Protein AF-A0A1B7UXK7-F1 (afdb_monomer)

Structure (mmCIF, N/CA/C/O backbone):
data_AF-A0A1B7UXK7-F1
#
_entry.id   AF-A0A1B7UXK7-F1
#
loop_
_atom_site.group_PDB
_atom_site.id
_atom_site.type_symbol
_atom_site.label_atom_id
_atom_site.label_alt_id
_atom_site.label_comp_id
_atom_site.label_asym_id
_atom_site.label_entity_id
_atom_site.label_s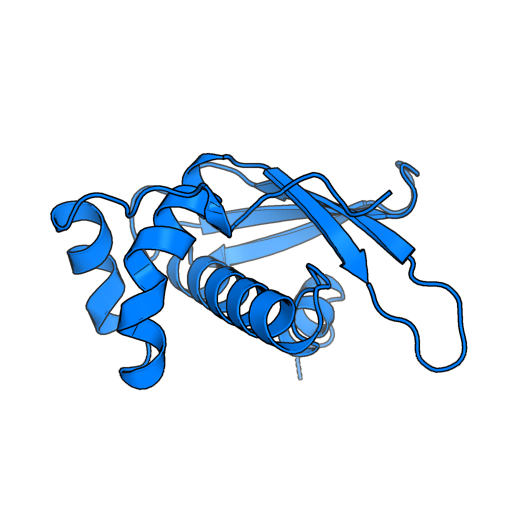eq_id
_atom_site.pdbx_PDB_ins_code
_atom_site.Cartn_x
_atom_site.Cartn_y
_atom_site.Cartn_z
_atom_site.occupancy
_atom_site.B_iso_or_equiv
_atom_site.auth_seq_id
_atom_site.auth_comp_id
_atom_site.auth_asym_id
_atom_site.auth_atom_id
_atom_site.pdbx_PDB_model_num
ATOM 1 N N . MET A 1 1 ? 16.103 -11.854 -6.574 1.00 35.38 1 MET A N 1
ATOM 2 C CA . MET A 1 1 ? 16.128 -11.460 -5.155 1.00 35.38 1 MET A CA 1
ATOM 3 C C . MET A 1 1 ? 14.786 -10.819 -4.886 1.00 35.38 1 MET A C 1
ATOM 5 O O . MET A 1 1 ? 14.472 -9.825 -5.526 1.00 35.38 1 MET A O 1
ATOM 9 N N . SER A 1 2 ? 13.939 -11.504 -4.126 1.00 42.88 2 SER A N 1
ATOM 10 C CA . SER A 1 2 ? 12.597 -11.049 -3.762 1.00 42.88 2 SER A CA 1
ATOM 11 C C . SER A 1 2 ? 12.736 -9.771 -2.930 1.00 42.88 2 SER A C 1
ATOM 13 O O . SER A 1 2 ? 13.575 -9.758 -2.033 1.00 42.88 2 SER A O 1
ATOM 15 N N . GLY A 1 3 ? 11.995 -8.706 -3.259 1.00 46.00 3 GLY A N 1
ATOM 16 C CA . GLY A 1 3 ? 12.023 -7.442 -2.508 1.00 46.00 3 GLY A CA 1
ATOM 17 C C . GLY A 1 3 ? 11.874 -7.707 -1.011 1.00 46.00 3 GLY A C 1
ATOM 18 O O . GLY A 1 3 ? 11.063 -8.541 -0.608 1.00 46.00 3 GLY A O 1
ATOM 19 N N . ASN A 1 4 ? 12.718 -7.077 -0.199 1.00 47.38 4 ASN A N 1
ATOM 20 C CA . ASN A 1 4 ? 13.064 -7.556 1.142 1.00 47.38 4 ASN A CA 1
ATOM 21 C C . ASN A 1 4 ? 11.993 -7.267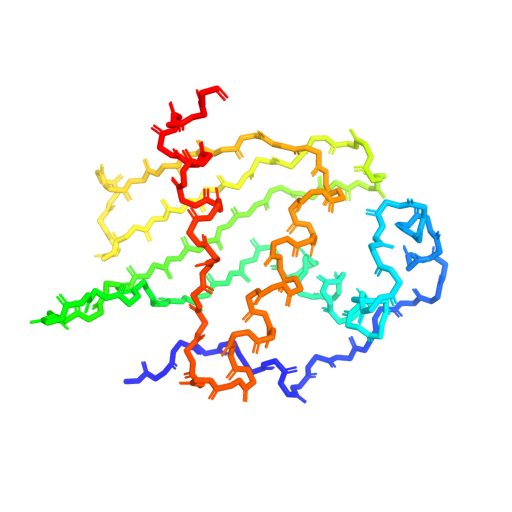 2.217 1.00 47.38 4 ASN A C 1
ATOM 23 O O . ASN A 1 4 ? 12.284 -7.256 3.413 1.00 47.38 4 ASN A O 1
ATOM 27 N N . THR A 1 5 ? 10.740 -7.022 1.826 1.00 56.09 5 THR A N 1
ATOM 28 C CA . THR A 1 5 ? 9.648 -6.809 2.778 1.00 56.09 5 THR A CA 1
ATOM 29 C C . THR A 1 5 ? 9.058 -8.148 3.199 1.00 56.09 5 THR A C 1
ATOM 31 O O . THR A 1 5 ? 8.129 -8.671 2.588 1.00 56.09 5 THR A O 1
ATOM 34 N N . SER A 1 6 ? 9.610 -8.712 4.273 1.00 67.81 6 SER A N 1
ATOM 35 C CA . SER A 1 6 ? 9.055 -9.907 4.904 1.00 67.81 6 SER A CA 1
ATOM 36 C C . SER A 1 6 ? 7.798 -9.535 5.690 1.00 67.81 6 SER A C 1
ATOM 38 O O . SER A 1 6 ? 7.857 -9.220 6.880 1.00 67.81 6 SER A O 1
ATOM 40 N N . PHE A 1 7 ? 6.638 -9.550 5.023 1.00 82.06 7 PHE A N 1
ATOM 41 C CA . PHE A 1 7 ? 5.347 -9.329 5.691 1.00 82.06 7 PHE A CA 1
ATOM 42 C C . PHE A 1 7 ? 5.117 -10.312 6.846 1.00 82.06 7 PHE A C 1
ATOM 44 O O . PHE A 1 7 ? 4.419 -9.978 7.799 1.00 82.06 7 PHE A O 1
ATOM 51 N N . ASP A 1 8 ? 5.757 -11.480 6.792 1.00 79.62 8 ASP A N 1
ATOM 52 C CA . ASP A 1 8 ? 5.690 -12.528 7.811 1.00 79.62 8 ASP A CA 1
ATOM 53 C C . ASP A 1 8 ? 6.321 -12.113 9.153 1.00 79.62 8 ASP A C 1
ATOM 55 O O . ASP A 1 8 ? 6.049 -12.728 10.182 1.00 79.62 8 ASP A O 1
ATOM 59 N N . GLN A 1 9 ? 7.149 -11.063 9.167 1.00 86.50 9 GLN A N 1
ATOM 60 C CA . GLN A 1 9 ? 7.794 -10.544 10.378 1.00 86.50 9 GLN A CA 1
ATOM 61 C C . GLN A 1 9 ? 7.068 -9.334 10.980 1.00 86.50 9 GLN A C 1
ATOM 63 O O . GLN A 1 9 ? 7.397 -8.914 12.096 1.00 86.50 9 GLN A O 1
ATOM 68 N N . LEU A 1 10 ? 6.078 -8.769 10.276 1.00 90.94 10 LEU A N 1
ATOM 69 C CA . LEU A 1 10 ? 5.334 -7.614 10.767 1.00 90.94 10 LEU A CA 1
ATOM 70 C C . LEU A 1 10 ? 4.566 -7.979 12.037 1.00 90.94 10 LEU A C 1
ATOM 72 O O . LEU A 1 10 ? 3.710 -8.861 12.045 1.00 90.94 10 LEU A O 1
ATOM 76 N N . GLN A 1 11 ? 4.833 -7.239 13.108 1.00 93.75 11 GLN A N 1
ATOM 77 C CA . GLN A 1 11 ? 4.009 -7.297 14.308 1.00 93.75 11 GLN A CA 1
ATOM 78 C C . GLN A 1 11 ? 2.732 -6.483 14.081 1.00 93.75 11 GLN A C 1
ATOM 80 O O . GLN A 1 11 ? 2.804 -5.416 13.466 1.00 93.75 11 GLN A O 1
ATOM 85 N N . PRO A 1 12 ? 1.563 -6.936 14.559 1.00 95.56 12 PRO A N 1
ATOM 86 C CA . PRO A 1 12 ? 0.330 -6.173 14.417 1.00 95.56 12 PRO A CA 1
ATOM 87 C C . PRO A 1 12 ? 0.437 -4.831 15.154 1.00 95.56 12 PRO A C 1
ATOM 89 O O . PRO A 1 12 ? 0.974 -4.752 16.261 1.00 95.56 12 PRO A O 1
ATOM 92 N N . ALA A 1 13 ? -0.092 -3.767 14.551 1.00 94.31 13 ALA A N 1
ATOM 93 C CA . ALA A 1 13 ? -0.189 -2.467 15.199 1.00 94.31 13 ALA A CA 1
ATOM 94 C C . ALA A 1 13 ? -1.103 -2.522 16.432 1.00 94.31 13 ALA A C 1
ATOM 96 O O . ALA A 1 13 ? -1.909 -3.441 16.606 1.00 94.31 13 ALA A O 1
ATOM 97 N N . ASN A 1 14 ? -1.005 -1.501 17.287 1.00 92.50 14 ASN A N 1
ATOM 98 C CA . ASN A 1 14 ? -1.831 -1.446 18.484 1.00 92.50 14 ASN A CA 1
ATOM 99 C C . ASN A 1 14 ? -3.328 -1.302 18.129 1.00 92.50 14 ASN A C 1
ATOM 101 O O . ASN A 1 14 ? -3.711 -0.764 17.086 1.00 92.50 14 ASN A O 1
ATOM 105 N N . GLN A 1 15 ? -4.196 -1.780 19.021 1.00 90.81 15 GLN A N 1
ATOM 106 C CA . GLN A 1 15 ? -5.640 -1.795 18.778 1.00 90.81 15 GLN A CA 1
ATOM 107 C C . GLN A 1 15 ? -6.237 -0.386 18.644 1.00 90.81 15 GLN A C 1
ATOM 109 O O . GLN A 1 15 ? -7.180 -0.191 17.878 1.00 90.81 15 GLN A O 1
ATOM 114 N N . GLN A 1 16 ? -5.691 0.604 19.355 1.00 90.88 16 GLN A N 1
ATOM 115 C CA . GLN A 1 16 ? -6.161 1.993 19.297 1.00 90.88 16 GLN A CA 1
ATOM 116 C C . GLN A 1 16 ? -5.981 2.581 17.890 1.00 90.88 16 GLN A C 1
ATOM 118 O O . GLN A 1 16 ? -6.908 3.176 17.345 1.00 90.88 16 GLN A O 1
ATOM 123 N N . GLN A 1 17 ? -4.830 2.326 17.267 1.00 90.12 17 GLN A N 1
ATOM 124 C CA . GLN A 1 17 ? -4.523 2.712 15.893 1.00 90.12 17 GLN A CA 1
ATOM 125 C C . GLN A 1 17 ? -5.409 1.974 14.900 1.00 90.12 17 GLN A C 1
ATOM 127 O O . GLN A 1 17 ? -5.914 2.592 13.977 1.00 90.12 17 GLN A O 1
ATOM 132 N N . ALA A 1 18 ? -5.664 0.678 15.092 1.00 93.56 18 ALA A N 1
ATOM 133 C CA . ALA A 1 18 ? -6.576 -0.051 14.212 1.00 93.56 18 ALA A CA 1
ATOM 134 C C . ALA A 1 18 ? -8.024 0.461 14.310 1.00 93.56 18 ALA A C 1
ATOM 136 O O . ALA A 1 18 ? -8.722 0.542 13.301 1.00 93.56 18 ALA A O 1
ATOM 137 N N . THR A 1 19 ? -8.469 0.845 15.510 1.00 95.00 19 THR A N 1
ATOM 138 C CA . THR A 1 19 ? -9.867 1.215 15.779 1.00 95.00 19 THR A CA 1
ATOM 139 C C . THR A 1 19 ? -10.321 2.423 14.965 1.00 95.00 19 THR A C 1
ATOM 141 O O . THR A 1 19 ? -11.431 2.403 14.435 1.00 95.00 19 THR A O 1
ATOM 144 N N . VAL A 1 20 ? -9.466 3.439 14.795 1.00 95.19 20 VAL A N 1
ATOM 145 C CA . VAL A 1 20 ? -9.832 4.646 14.030 1.00 95.19 20 VAL A CA 1
ATOM 146 C C . VAL A 1 20 ? -10.068 4.357 12.543 1.00 95.19 20 VAL A C 1
ATOM 148 O O . VAL A 1 20 ? -10.867 5.043 11.914 1.00 95.19 20 VAL A O 1
ATOM 151 N N . TYR A 1 21 ? -9.451 3.307 11.989 1.00 96.50 21 TYR A N 1
ATOM 152 C CA . TYR A 1 21 ? -9.624 2.901 10.590 1.00 96.50 21 TYR A CA 1
ATOM 153 C C . TYR A 1 21 ? -10.825 1.970 10.357 1.00 96.50 21 TYR A C 1
ATOM 155 O O . TYR A 1 21 ? -11.297 1.868 9.227 1.00 96.50 21 TYR A O 1
ATOM 163 N N . LEU A 1 22 ? -11.370 1.315 11.391 1.00 95.81 22 LEU A N 1
ATOM 164 C CA . LEU A 1 22 ? -12.458 0.329 11.248 1.00 95.81 22 LEU A CA 1
ATOM 165 C C . LEU A 1 22 ? -13.688 0.800 10.441 1.00 95.81 22 LEU A C 1
ATOM 167 O O . LEU A 1 22 ? -14.232 -0.035 9.708 1.00 95.81 22 LEU A O 1
ATOM 171 N N . PRO A 1 23 ? -14.143 2.069 10.529 1.00 96.69 23 PRO A N 1
ATOM 172 C CA . PRO A 1 23 ? -15.280 2.551 9.739 1.00 96.69 23 PRO A CA 1
ATOM 173 C C . PRO A 1 23 ? -15.028 2.561 8.225 1.00 96.69 23 PRO A C 1
ATOM 175 O O . PRO A 1 23 ? -15.974 2.454 7.453 1.00 96.69 23 PRO A O 1
ATOM 178 N N . TYR A 1 24 ? -13.765 2.659 7.807 1.00 96.75 24 TYR A N 1
ATOM 179 C CA . TYR A 1 24 ? -13.358 2.808 6.408 1.00 96.75 24 TYR A CA 1
ATOM 180 C C . TYR A 1 24 ? -12.934 1.485 5.759 1.00 96.75 24 TYR A C 1
ATOM 182 O O . TYR A 1 24 ? -12.809 1.395 4.540 1.00 96.75 24 TYR A O 1
ATOM 190 N N . ILE A 1 25 ? -12.712 0.445 6.568 1.00 96.38 25 ILE A N 1
ATOM 191 C CA . ILE A 1 25 ? -12.202 -0.847 6.110 1.00 96.38 25 ILE A CA 1
ATOM 192 C C . ILE A 1 25 ? -13.328 -1.877 6.029 1.00 96.38 25 ILE A C 1
ATOM 194 O O . ILE A 1 25 ? -14.023 -2.167 7.013 1.00 96.38 25 ILE A O 1
ATOM 198 N N . GLN A 1 26 ? -13.455 -2.483 4.846 1.00 93.12 26 GLN A N 1
ATOM 199 C CA . GLN A 1 26 ? -14.395 -3.571 4.572 1.00 93.12 26 GLN A CA 1
ATOM 200 C C . GLN A 1 26 ? -14.213 -4.726 5.564 1.00 93.12 26 GLN A C 1
ATOM 202 O O . GLN A 1 26 ? -13.090 -5.106 5.891 1.00 93.12 26 GLN A O 1
ATOM 207 N N . GLY A 1 27 ? -15.323 -5.315 6.021 1.00 92.94 27 GLY A N 1
ATOM 208 C CA . GLY A 1 27 ? -15.325 -6.324 7.087 1.00 92.94 27 GLY A CA 1
ATOM 209 C C . GLY A 1 27 ? -14.368 -7.497 6.852 1.00 92.94 27 GLY A C 1
ATOM 210 O O . GLY A 1 27 ? -13.642 -7.881 7.767 1.00 92.94 27 GLY A O 1
ATOM 211 N N . SER A 1 28 ? -14.305 -8.003 5.618 1.00 92.56 28 SER A N 1
ATOM 212 C CA . SER A 1 28 ? -13.427 -9.110 5.209 1.00 92.56 28 SER A CA 1
ATOM 213 C C . SER A 1 28 ? -11.931 -8.798 5.307 1.00 92.56 28 SER A C 1
ATOM 215 O O . SER A 1 28 ? -11.136 -9.722 5.437 1.00 92.56 28 SER A O 1
ATOM 217 N N . LYS A 1 29 ? -11.552 -7.516 5.282 1.00 93.19 29 LYS A N 1
ATOM 218 C CA . LYS A 1 29 ? -10.164 -7.030 5.285 1.00 93.19 29 LYS A CA 1
ATOM 219 C C . LYS A 1 29 ? -9.649 -6.661 6.685 1.00 93.19 29 LYS A C 1
ATOM 221 O O . LYS A 1 29 ? -8.467 -6.374 6.868 1.00 93.19 29 LYS A O 1
ATOM 226 N N . ARG A 1 30 ? -10.521 -6.656 7.704 1.00 94.56 30 ARG A N 1
ATOM 227 C CA . ARG A 1 30 ? -10.205 -6.145 9.056 1.00 94.56 30 ARG A CA 1
ATOM 228 C C . ARG A 1 30 ? -9.172 -6.975 9.822 1.00 94.56 30 ARG A C 1
ATOM 230 O O . ARG A 1 30 ? -8.519 -6.438 10.708 1.00 94.56 30 ARG A O 1
ATOM 237 N N . ASN A 1 31 ? -8.994 -8.251 9.490 1.00 94.50 31 ASN A N 1
ATOM 238 C CA . ASN A 1 31 ? -7.963 -9.107 10.091 1.00 94.50 31 ASN A CA 1
ATOM 239 C C . ASN A 1 31 ? -6.535 -8.694 9.691 1.00 94.50 31 ASN A C 1
ATOM 241 O O . ASN A 1 31 ? -5.604 -8.897 10.467 1.00 94.50 31 ASN A O 1
ATOM 245 N N . LEU A 1 32 ? -6.362 -8.111 8.501 1.00 95.81 32 LEU A N 1
ATOM 246 C CA . LEU A 1 32 ? -5.073 -7.627 8.003 1.00 95.81 32 LEU A CA 1
ATOM 247 C C . LEU A 1 32 ? -4.798 -6.170 8.377 1.00 95.81 32 LEU A C 1
ATOM 249 O O . LEU A 1 32 ? -3.649 -5.739 8.327 1.00 95.81 32 LEU A O 1
ATOM 253 N N . LEU A 1 33 ? -5.819 -5.426 8.809 1.00 97.12 33 LEU A N 1
ATOM 254 C CA . LEU A 1 33 ? -5.703 -4.008 9.147 1.00 97.12 33 LEU A CA 1
ATOM 255 C C . LEU A 1 33 ? -4.548 -3.688 10.121 1.00 97.12 33 LEU A C 1
ATOM 257 O O . LEU A 1 33 ? -3.767 -2.790 9.808 1.00 97.12 33 LEU A O 1
ATOM 261 N N . PRO A 1 34 ? -4.352 -4.402 11.251 1.00 96.56 34 PRO A N 1
ATOM 262 C CA . PRO A 1 34 ? -3.241 -4.095 12.153 1.00 96.56 34 PRO A CA 1
ATOM 263 C C . PRO A 1 34 ? -1.867 -4.250 11.490 1.00 96.56 34 PRO A C 1
ATOM 265 O O . PRO A 1 34 ? -0.950 -3.493 11.792 1.00 96.56 34 PRO A O 1
ATOM 268 N N . TYR A 1 35 ? -1.718 -5.202 10.570 1.00 97.06 35 TYR A N 1
ATOM 269 C CA . TYR A 1 35 ? -0.465 -5.438 9.856 1.00 97.06 35 TYR A CA 1
ATOM 270 C C . TYR A 1 35 ? -0.235 -4.406 8.754 1.00 97.06 35 TYR A C 1
ATOM 272 O O . TYR A 1 35 ? 0.882 -3.922 8.603 1.00 97.06 35 TYR A O 1
ATOM 280 N N . ALA A 1 36 ? -1.292 -4.002 8.045 1.00 96.56 36 ALA A N 1
ATOM 281 C CA . ALA A 1 36 ? -1.221 -2.925 7.063 1.00 96.56 36 ALA A CA 1
ATOM 282 C C . ALA A 1 36 ? -0.853 -1.583 7.712 1.00 96.56 36 ALA A C 1
ATOM 284 O O . ALA A 1 36 ? -0.085 -0.822 7.136 1.00 96.56 36 ALA A O 1
ATOM 285 N N . ILE A 1 37 ? -1.320 -1.314 8.937 1.00 96.31 37 ILE A N 1
ATOM 286 C CA . ILE A 1 37 ? -0.891 -0.140 9.714 1.00 96.31 37 ILE A CA 1
ATOM 287 C C . ILE A 1 37 ? 0.585 -0.251 10.111 1.00 96.31 37 ILE A C 1
ATOM 289 O O . ILE A 1 37 ? 1.311 0.739 10.057 1.00 96.31 37 ILE A O 1
ATOM 293 N N . SER A 1 38 ? 1.057 -1.432 10.514 1.00 96.00 38 SER A N 1
ATOM 294 C CA . SER A 1 38 ? 2.482 -1.627 10.807 1.00 96.00 38 SER A CA 1
ATOM 295 C C . SER A 1 38 ? 3.354 -1.440 9.572 1.00 96.00 38 SER A C 1
ATOM 297 O O . SER A 1 38 ? 4.382 -0.776 9.667 1.00 96.00 38 SER A O 1
ATOM 299 N N . LEU A 1 39 ? 2.917 -1.949 8.418 1.00 96.00 39 LEU A N 1
ATOM 300 C CA . LEU A 1 39 ? 3.565 -1.691 7.138 1.00 96.00 39 LEU A CA 1
ATOM 301 C C . LEU A 1 39 ? 3.542 -0.197 6.811 1.00 96.00 39 LEU A C 1
ATOM 303 O O . LEU A 1 39 ? 4.574 0.372 6.503 1.00 96.00 39 LEU A O 1
ATOM 307 N N . TYR A 1 40 ? 2.406 0.480 6.964 1.00 96.56 40 TYR A N 1
ATOM 308 C CA . TYR A 1 40 ? 2.304 1.920 6.726 1.00 96.56 40 TYR A CA 1
ATOM 309 C C . TYR A 1 40 ? 3.346 2.725 7.525 1.00 96.56 40 TYR A C 1
ATOM 311 O O . TYR A 1 40 ? 3.909 3.697 7.029 1.00 96.56 40 TYR A O 1
ATOM 319 N N . LYS A 1 41 ? 3.677 2.300 8.746 1.00 94.69 41 LYS A N 1
ATOM 320 C CA . LYS A 1 41 ? 4.687 2.973 9.575 1.00 94.69 41 LYS A CA 1
ATOM 321 C C . LYS A 1 41 ? 6.130 2.764 9.130 1.00 94.69 41 LYS A C 1
ATOM 323 O O . LYS A 1 41 ? 6.980 3.531 9.576 1.00 94.69 41 LYS A O 1
ATOM 328 N N . THR A 1 42 ? 6.427 1.771 8.289 1.00 94.88 42 THR A N 1
ATOM 329 C CA . THR A 1 42 ? 7.778 1.627 7.719 1.00 94.88 42 THR A CA 1
ATOM 330 C C . THR A 1 42 ? 8.081 2.753 6.737 1.00 94.88 42 THR A C 1
ATOM 332 O O . THR A 1 42 ? 9.247 3.069 6.541 1.00 94.88 42 THR A O 1
ATOM 335 N N . ARG A 1 43 ? 7.041 3.394 6.172 1.00 96.38 43 ARG A N 1
ATOM 336 C CA . ARG A 1 43 ? 7.111 4.498 5.192 1.00 96.38 43 ARG A CA 1
ATOM 337 C C . ARG A 1 43 ? 7.764 4.142 3.859 1.00 96.38 43 ARG A C 1
ATOM 339 O O . ARG A 1 43 ? 7.893 5.008 2.995 1.00 96.38 43 ARG A O 1
ATOM 346 N N . GLU A 1 44 ? 8.131 2.882 3.688 1.00 96.19 44 GLU A N 1
ATOM 347 C CA . GLU A 1 44 ? 8.723 2.356 2.474 1.00 96.19 44 GLU A CA 1
ATOM 348 C C . GLU A 1 44 ? 8.339 0.893 2.248 1.00 96.19 44 GLU A C 1
ATOM 350 O O . GLU A 1 44 ? 8.095 0.131 3.191 1.00 96.19 44 GLU A O 1
ATOM 355 N N . LEU A 1 45 ? 8.294 0.509 0.977 1.00 96.12 45 LEU A N 1
ATOM 356 C CA . LEU A 1 45 ? 8.076 -0.855 0.520 1.00 96.12 45 LEU A CA 1
ATOM 357 C C . LEU A 1 45 ? 8.824 -1.072 -0.795 1.00 96.12 45 LEU A C 1
ATOM 359 O O . LEU A 1 45 ? 8.667 -0.295 -1.737 1.00 96.12 45 LEU A O 1
ATOM 363 N N . GLU A 1 46 ? 9.553 -2.178 -0.898 1.00 95.88 46 GLU A N 1
ATOM 364 C CA . GLU A 1 46 ? 10.060 -2.667 -2.179 1.00 95.88 46 GLU A CA 1
ATOM 365 C C . GLU A 1 46 ? 9.093 -3.690 -2.771 1.00 95.88 46 GLU A C 1
ATOM 367 O O . GLU A 1 46 ? 8.599 -4.590 -2.083 1.00 95.88 46 GLU A O 1
ATOM 372 N N . GLY A 1 47 ? 8.840 -3.583 -4.071 1.00 95.19 47 GLY A N 1
ATOM 373 C CA . GLY A 1 47 ? 7.919 -4.472 -4.758 1.00 95.19 47 GLY A CA 1
ATOM 374 C C . GLY A 1 47 ? 8.259 -4.691 -6.221 1.00 95.19 47 GLY A C 1
ATOM 375 O O . GLY A 1 47 ? 9.275 -4.230 -6.744 1.00 95.19 47 GLY A O 1
ATOM 376 N N . GLN A 1 48 ? 7.404 -5.462 -6.881 1.00 95.81 48 GLN A N 1
ATOM 377 C CA . GLN A 1 48 ? 7.543 -5.795 -8.289 1.00 95.81 48 GLN A CA 1
ATOM 378 C C . GLN A 1 48 ? 6.187 -5.748 -8.976 1.00 95.81 48 GLN A C 1
ATOM 380 O O . GLN A 1 48 ? 5.303 -6.541 -8.661 1.00 95.81 48 GLN A O 1
ATOM 385 N N . ARG A 1 49 ? 6.045 -4.870 -9.970 1.00 94.88 49 ARG A N 1
ATOM 386 C CA . ARG A 1 49 ? 4.877 -4.848 -10.840 1.00 94.88 49 ARG A CA 1
ATOM 387 C C . ARG A 1 49 ? 4.929 -6.036 -11.789 1.00 94.88 49 ARG A C 1
ATOM 389 O O . ARG A 1 49 ? 5.837 -6.136 -12.617 1.00 94.88 49 ARG A O 1
ATOM 396 N N . LYS A 1 50 ? 3.944 -6.928 -11.694 1.00 92.38 50 LYS A N 1
ATOM 397 C CA . LYS A 1 50 ? 3.811 -8.055 -12.618 1.00 92.38 50 LYS A CA 1
ATOM 398 C C . LYS A 1 50 ? 3.381 -7.563 -14.002 1.00 92.38 50 LYS A C 1
ATOM 400 O O . LYS A 1 50 ? 2.368 -6.877 -14.130 1.00 92.38 50 LYS A O 1
ATOM 405 N N . ILE A 1 51 ? 4.127 -7.959 -15.033 1.00 90.69 51 ILE A N 1
ATOM 406 C CA . ILE A 1 51 ? 3.811 -7.686 -16.441 1.00 90.69 51 ILE A CA 1
ATOM 407 C C . ILE A 1 51 ? 3.382 -8.988 -17.114 1.00 90.69 51 ILE A C 1
ATOM 409 O O . ILE A 1 51 ? 4.071 -10.004 -17.031 1.00 90.69 51 ILE A O 1
ATOM 413 N N . GLU A 1 52 ? 2.222 -8.976 -17.767 1.00 86.56 52 GLU A N 1
ATOM 414 C CA . GLU A 1 52 ? 1.719 -10.140 -18.498 1.00 86.56 52 GLU A CA 1
ATOM 415 C C . GLU A 1 52 ? 2.642 -10.448 -19.688 1.00 86.56 52 GLU A C 1
ATOM 417 O O . GLU A 1 52 ? 2.926 -9.578 -20.506 1.00 86.56 52 GLU A O 1
ATOM 422 N N . GLY A 1 53 ? 3.155 -11.681 -19.757 1.00 88.00 53 GLY A N 1
ATOM 423 C CA . GLY A 1 53 ? 4.061 -12.117 -20.827 1.00 88.00 53 GLY A CA 1
ATOM 424 C C . GLY A 1 53 ? 5.457 -11.479 -20.809 1.00 88.00 53 GLY A C 1
ATOM 425 O O . GLY A 1 53 ? 6.220 -11.691 -21.747 1.00 88.00 53 GLY A O 1
ATOM 426 N N . GLY A 1 54 ? 5.802 -10.717 -19.765 1.00 90.12 54 GLY A N 1
ATOM 427 C CA . GLY A 1 54 ? 7.056 -9.968 -19.675 1.00 90.12 54 GLY A CA 1
ATOM 428 C C . GLY A 1 54 ? 7.803 -10.160 -18.356 1.00 90.12 54 GLY A C 1
ATOM 429 O O . GLY A 1 54 ? 7.401 -10.925 -17.480 1.00 90.12 54 GLY A O 1
ATOM 430 N N . LYS A 1 55 ? 8.921 -9.439 -18.217 1.00 91.56 55 LYS A N 1
ATOM 431 C CA . LYS A 1 55 ? 9.676 -9.357 -16.962 1.00 91.56 55 LYS A CA 1
ATOM 432 C C . LYS A 1 55 ? 8.943 -8.428 -15.989 1.00 91.56 55 LYS A C 1
ATOM 434 O O . LYS A 1 55 ? 8.468 -7.369 -16.391 1.00 91.56 55 LYS A O 1
ATOM 439 N N . ASN A 1 56 ? 8.891 -8.811 -14.715 1.00 94.12 56 ASN A N 1
ATOM 440 C CA . ASN A 1 56 ? 8.409 -7.923 -13.660 1.00 94.12 56 ASN A CA 1
ATOM 441 C C . ASN A 1 56 ? 9.269 -6.654 -13.580 1.00 94.12 56 ASN A C 1
ATOM 443 O O . ASN A 1 56 ? 10.490 -6.728 -13.738 1.00 94.12 56 AS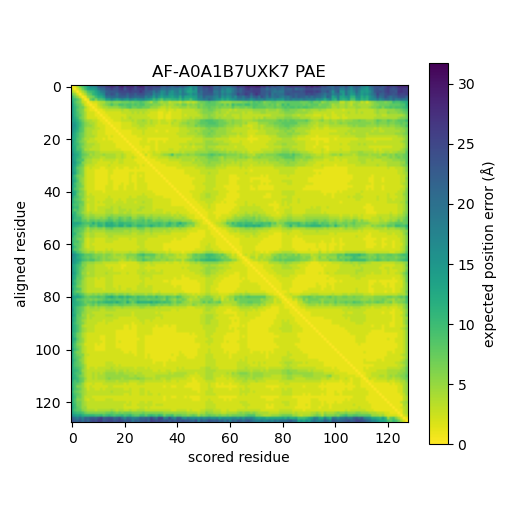N A O 1
ATOM 447 N N . ILE A 1 57 ? 8.629 -5.528 -13.274 1.00 94.75 57 ILE A N 1
ATOM 448 C CA . ILE A 1 57 ? 9.283 -4.226 -13.116 1.00 94.75 57 ILE A CA 1
ATOM 449 C C . ILE A 1 57 ? 9.449 -3.953 -11.623 1.00 94.75 57 ILE A C 1
ATOM 451 O O . ILE A 1 57 ? 8.458 -3.913 -10.894 1.00 94.75 57 ILE A O 1
ATOM 455 N N . SER A 1 58 ? 10.679 -3.785 -11.152 1.00 96.25 58 SER A N 1
ATOM 456 C CA . SER A 1 58 ? 10.939 -3.479 -9.741 1.00 96.25 58 SER A CA 1
ATOM 457 C C . SER A 1 58 ? 10.490 -2.058 -9.411 1.00 96.25 58 SER A C 1
ATOM 459 O O . SER A 1 58 ? 10.645 -1.153 -10.232 1.00 96.25 58 SER A O 1
ATOM 461 N N . PHE A 1 59 ? 9.971 -1.839 -8.205 1.00 97.25 59 PHE A N 1
ATOM 462 C CA . PHE A 1 59 ? 9.654 -0.502 -7.716 1.00 97.25 59 PHE A CA 1
ATOM 463 C C . PHE A 1 59 ? 9.997 -0.322 -6.239 1.00 97.25 59 PHE A C 1
ATOM 465 O O . PHE A 1 59 ? 10.003 -1.281 -5.466 1.00 97.25 59 PHE A O 1
ATOM 472 N N . VAL A 1 60 ? 10.213 0.933 -5.856 1.00 97.50 60 VAL A N 1
ATOM 473 C CA . VAL A 1 60 ? 10.258 1.389 -4.466 1.00 97.50 60 VAL A CA 1
ATOM 474 C C . VAL A 1 60 ? 9.088 2.338 -4.249 1.00 97.50 60 VAL A C 1
ATOM 476 O O . VAL A 1 60 ? 8.927 3.313 -4.983 1.00 97.50 60 VAL A O 1
ATOM 479 N N . ALA A 1 61 ? 8.254 2.033 -3.261 1.00 97.88 61 ALA A N 1
ATOM 480 C CA . ALA A 1 61 ? 7.171 2.886 -2.807 1.00 97.88 61 ALA A CA 1
ATOM 481 C C . ALA A 1 61 ? 7.587 3.589 -1.519 1.00 97.88 61 ALA A C 1
ATOM 483 O O . ALA A 1 61 ? 8.067 2.931 -0.603 1.00 97.88 61 ALA A O 1
ATOM 484 N N . THR A 1 62 ? 7.374 4.898 -1.431 1.00 98.12 62 THR A N 1
ATOM 485 C CA . THR A 1 62 ? 7.571 5.690 -0.208 1.00 98.12 62 THR A CA 1
ATOM 486 C C . THR A 1 62 ? 6.364 6.580 0.036 1.00 98.12 62 THR A C 1
ATOM 488 O O . THR A 1 62 ? 5.627 6.894 -0.900 1.00 98.12 62 THR A O 1
ATOM 491 N N . TRP A 1 63 ? 6.115 6.972 1.281 1.00 98.19 63 TRP A N 1
ATOM 492 C CA . TRP A 1 63 ? 4.997 7.861 1.604 1.00 98.19 63 TRP A CA 1
ATOM 493 C C . TRP A 1 63 ? 5.253 8.694 2.862 1.00 98.19 63 TRP A C 1
ATOM 495 O O . TRP A 1 63 ? 6.132 8.393 3.673 1.00 98.19 63 TRP A O 1
ATOM 505 N N . ASN A 1 64 ? 4.492 9.779 3.015 1.00 96.00 64 ASN A N 1
ATOM 506 C CA . ASN A 1 64 ? 4.490 10.590 4.233 1.00 96.00 64 ASN A CA 1
ATOM 507 C C . ASN A 1 64 ? 3.717 9.904 5.367 1.00 96.00 64 ASN A C 1
ATOM 509 O O . ASN A 1 64 ? 2.881 9.032 5.151 1.00 96.00 64 ASN A O 1
ATOM 513 N N . ASP A 1 65 ? 3.965 10.354 6.593 1.00 87.38 65 ASP A N 1
ATOM 514 C CA . ASP A 1 65 ? 3.168 9.933 7.739 1.00 87.38 65 ASP A CA 1
ATOM 515 C C . ASP A 1 65 ? 1.837 10.690 7.779 1.00 87.38 65 ASP A C 1
ATOM 5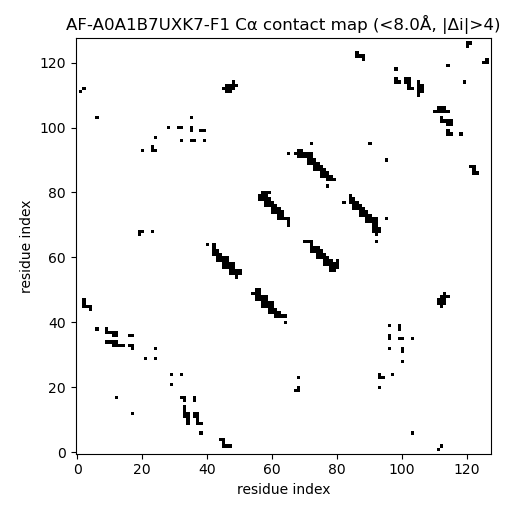17 O O . ASP A 1 65 ? 1.803 11.907 7.582 1.00 87.38 65 ASP A O 1
ATOM 521 N N . ALA A 1 66 ? 0.759 9.964 8.055 1.00 89.69 66 ALA A N 1
ATOM 522 C CA . ALA A 1 66 ? -0.588 10.501 8.209 1.00 89.69 66 ALA A CA 1
ATOM 523 C C . ALA A 1 66 ? -1.193 9.872 9.468 1.00 89.69 66 ALA A C 1
ATOM 525 O O . ALA A 1 66 ? -1.038 8.671 9.699 1.00 89.69 66 ALA A O 1
ATOM 526 N N . THR A 1 67 ? -1.829 10.682 10.317 1.00 83.38 67 THR A N 1
ATOM 527 C CA . THR A 1 67 ? -2.186 10.248 11.679 1.00 83.38 67 THR A CA 1
ATOM 528 C C . THR A 1 67 ? -3.623 9.746 11.748 1.00 83.38 67 THR A C 1
ATOM 530 O O . THR A 1 67 ? -3.923 8.798 12.478 1.00 83.38 67 THR A O 1
ATOM 533 N N . LEU A 1 68 ? -4.514 10.374 10.982 1.00 93.69 68 LEU A N 1
ATOM 534 C CA . LEU A 1 68 ? -5.936 10.078 10.941 1.00 93.69 68 LEU A CA 1
ATOM 535 C C . LEU A 1 68 ? -6.337 9.469 9.591 1.00 93.69 68 LEU A C 1
ATOM 537 O O . LEU A 1 68 ? -5.737 9.781 8.566 1.00 93.69 68 LEU A O 1
ATOM 541 N N . PRO A 1 69 ? -7.409 8.658 9.549 1.00 96.38 69 PRO A N 1
ATOM 542 C CA . PRO A 1 69 ? -7.851 8.003 8.318 1.00 96.38 69 PRO A CA 1
ATOM 543 C C . PRO A 1 69 ? -8.125 8.954 7.146 1.00 96.38 69 PRO A C 1
ATOM 545 O O . PRO A 1 69 ? -7.901 8.583 5.998 1.00 96.38 69 PRO A O 1
ATOM 548 N N . LEU A 1 70 ? -8.611 10.164 7.434 1.00 97.25 70 LEU A N 1
ATOM 549 C CA . LEU A 1 70 ? -8.938 11.183 6.433 1.00 97.25 70 LEU A CA 1
ATOM 550 C C . LEU A 1 70 ? -7.762 12.112 6.100 1.00 97.25 70 LEU A C 1
ATOM 552 O O . LEU A 1 70 ? -7.895 12.942 5.202 1.00 97.25 70 LE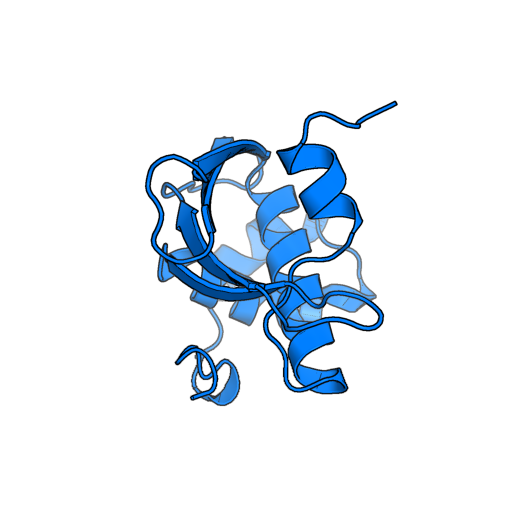U A O 1
ATOM 556 N N . ASP A 1 71 ? -6.633 11.986 6.801 1.00 96.94 71 ASP A N 1
ATOM 557 C CA . ASP A 1 71 ? -5.436 12.758 6.488 1.00 96.94 71 ASP A CA 1
ATOM 558 C C . ASP A 1 71 ? -4.877 12.328 5.130 1.00 96.94 71 ASP A C 1
ATOM 560 O O . ASP A 1 71 ? -5.033 11.184 4.694 1.00 96.94 71 ASP A O 1
ATOM 564 N N . SER A 1 72 ? -4.200 13.259 4.465 1.00 97.31 72 SER A N 1
ATOM 565 C CA . SER A 1 72 ? -3.625 13.020 3.148 1.00 97.31 72 SER A CA 1
ATOM 566 C C . SER A 1 72 ? -2.339 12.194 3.230 1.00 97.31 72 SER A C 1
ATOM 568 O O . SER A 1 72 ? -1.373 12.571 3.903 1.00 97.31 72 SER A O 1
ATOM 570 N N . THR A 1 73 ? -2.316 11.095 2.484 1.00 97.94 73 THR A N 1
ATOM 571 C CA . THR A 1 73 ? -1.131 10.308 2.163 1.00 97.94 73 THR A CA 1
ATOM 572 C C . THR A 1 73 ? -0.706 10.610 0.727 1.00 97.94 73 THR A C 1
ATOM 574 O O . THR A 1 73 ? -1.475 10.455 -0.219 1.00 97.94 73 THR A O 1
ATOM 577 N N . ILE A 1 74 ? 0.548 11.004 0.566 1.00 97.94 74 ILE A N 1
ATOM 578 C CA . ILE A 1 74 ? 1.254 11.203 -0.689 1.00 97.94 74 ILE A CA 1
ATOM 579 C C . ILE A 1 74 ? 2.189 10.012 -0.855 1.00 97.94 74 ILE A C 1
ATOM 581 O O . ILE A 1 74 ? 3.215 9.920 -0.179 1.00 97.94 74 ILE A O 1
ATOM 585 N N . CYS A 1 75 ? 1.823 9.087 -1.735 1.00 98.25 75 CYS A N 1
ATOM 586 C CA . CYS A 1 75 ? 2.658 7.949 -2.082 1.00 98.25 75 CYS A CA 1
ATOM 587 C C . CYS A 1 75 ? 3.459 8.256 -3.347 1.00 98.25 75 CYS A C 1
ATOM 589 O O . CYS A 1 75 ? 2.901 8.674 -4.359 1.00 98.25 75 CYS A O 1
ATOM 591 N N . ARG A 1 76 ? 4.768 8.020 -3.290 1.00 98.06 76 ARG A N 1
ATOM 592 C CA . ARG A 1 76 ? 5.691 8.088 -4.420 1.00 98.06 76 ARG A CA 1
ATOM 593 C C . ARG A 1 76 ? 6.120 6.689 -4.811 1.00 98.06 76 ARG A C 1
ATOM 595 O O . ARG A 1 76 ? 6.541 5.921 -3.950 1.00 98.06 76 ARG A O 1
ATOM 602 N N . ILE A 1 77 ? 6.061 6.383 -6.099 1.00 97.88 77 ILE A N 1
ATOM 603 C CA . ILE A 1 77 ? 6.540 5.127 -6.674 1.00 97.88 77 ILE A CA 1
ATOM 604 C C . ILE A 1 77 ? 7.677 5.440 -7.636 1.00 97.88 77 ILE A C 1
ATOM 606 O O . ILE A 1 77 ? 7.474 6.181 -8.593 1.00 97.88 77 ILE A O 1
ATOM 610 N N . GLN A 1 78 ? 8.842 4.840 -7.414 1.00 98.00 78 GLN A N 1
ATOM 611 C CA . GLN A 1 78 ? 9.977 4.884 -8.331 1.00 98.00 78 GLN A CA 1
ATOM 612 C C . GLN A 1 78 ? 10.188 3.503 -8.952 1.00 98.00 78 GLN A C 1
ATOM 614 O O . GLN A 1 78 ? 10.412 2.532 -8.228 1.00 98.00 78 GLN A O 1
ATOM 619 N N . PHE A 1 79 ? 10.150 3.406 -10.280 1.00 96.75 79 PHE A N 1
ATOM 620 C CA . PHE A 1 79 ? 10.379 2.150 -11.003 1.00 96.75 79 PHE A CA 1
ATOM 621 C C . PHE A 1 79 ? 11.836 1.998 -11.458 1.00 96.75 79 PHE A C 1
ATOM 623 O O . PHE A 1 79 ? 12.484 2.974 -11.826 1.00 96.75 79 PHE A O 1
ATOM 630 N N . GLU A 1 80 ? 12.349 0.762 -11.451 1.00 93.31 80 GLU A N 1
ATOM 631 C CA . GLU A 1 80 ? 13.685 0.373 -11.952 1.00 93.31 80 GLU A CA 1
ATOM 632 C C . GLU A 1 80 ? 14.838 1.234 -11.411 1.00 93.31 80 GLU A C 1
ATOM 634 O O . GLU A 1 80 ? 15.852 1.427 -12.079 1.00 93.31 80 GLU A O 1
ATOM 639 N N . THR A 1 81 ? 14.692 1.794 -10.202 1.00 87.44 81 THR A N 1
ATOM 640 C CA . THR A 1 81 ? 15.641 2.769 -9.625 1.00 87.44 81 THR A CA 1
ATOM 641 C C . THR A 1 81 ? 15.939 3.966 -10.543 1.00 87.44 81 THR A C 1
ATOM 643 O O . THR A 1 81 ? 16.918 4.682 -10.348 1.00 87.44 81 THR A O 1
ATOM 646 N N . ASN A 1 82 ? 15.062 4.245 -11.510 1.00 90.00 82 ASN A N 1
ATOM 647 C CA . ASN A 1 82 ? 15.184 5.358 -12.438 1.00 90.00 82 ASN A CA 1
ATOM 648 C C . ASN A 1 82 ? 14.381 6.549 -11.908 1.00 90.00 82 ASN A C 1
ATOM 650 O O . ASN A 1 82 ? 13.160 6.477 -11.790 1.00 90.00 82 ASN A O 1
ATOM 654 N N . SER A 1 83 ? 15.061 7.651 -11.589 1.00 85.81 83 SER A N 1
ATOM 655 C CA . SER A 1 83 ? 14.419 8.864 -11.072 1.00 85.81 83 SER A CA 1
ATOM 656 C C . SER A 1 83 ? 13.435 9.498 -12.059 1.00 85.81 83 SER A C 1
ATOM 658 O O . SER A 1 83 ? 12.489 10.148 -11.625 1.00 85.81 83 SER A O 1
ATOM 660 N N . GLU A 1 84 ? 13.614 9.287 -13.366 1.00 93.25 84 GLU A N 1
ATOM 661 C CA . GLU A 1 84 ? 12.683 9.764 -14.400 1.00 93.25 84 GLU A CA 1
ATOM 662 C C . GLU A 1 84 ? 11.362 8.981 -14.404 1.00 93.25 84 GLU A C 1
ATOM 664 O O . GLU A 1 84 ? 10.353 9.470 -14.904 1.00 93.25 84 GLU A O 1
ATOM 669 N N . LEU A 1 85 ? 11.345 7.780 -13.815 1.00 94.31 85 LEU A N 1
ATOM 670 C CA . LEU A 1 85 ? 10.165 6.925 -13.683 1.00 94.31 85 LEU A CA 1
ATOM 671 C C . LEU A 1 85 ? 9.594 7.001 -12.262 1.00 94.31 85 LEU A C 1
ATOM 673 O O . LEU A 1 85 ? 9.305 5.977 -11.635 1.00 94.31 85 LEU 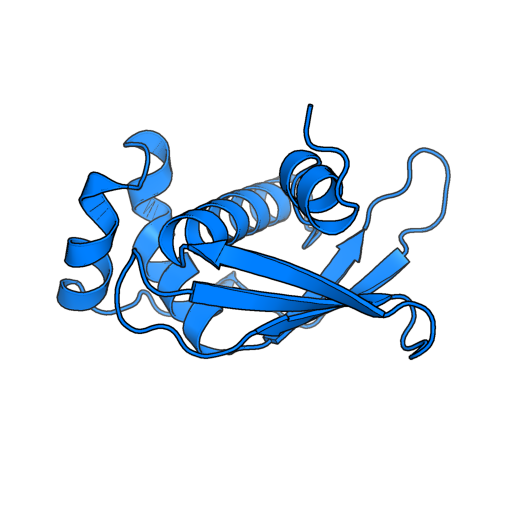A O 1
ATOM 677 N N . THR A 1 86 ? 9.460 8.231 -11.762 1.00 96.44 86 THR A N 1
ATOM 678 C CA . THR A 1 86 ? 8.880 8.529 -10.450 1.00 96.44 86 THR A CA 1
ATOM 679 C C . THR A 1 86 ? 7.492 9.128 -10.614 1.00 96.44 86 THR A C 1
ATOM 681 O O . THR A 1 86 ? 7.318 10.142 -11.284 1.00 96.44 86 THR A O 1
ATOM 684 N N . TYR A 1 87 ? 6.513 8.517 -9.960 1.00 96.88 87 TYR A N 1
ATOM 685 C CA . TYR A 1 87 ? 5.121 8.952 -9.956 1.00 96.88 87 TYR A CA 1
ATOM 686 C C . TYR A 1 87 ? 4.688 9.262 -8.531 1.00 96.88 87 TYR A C 1
ATOM 688 O O . TYR A 1 87 ? 5.152 8.620 -7.589 1.00 96.88 87 TYR A O 1
ATOM 696 N N . GLU A 1 88 ? 3.785 10.222 -8.369 1.00 96.81 88 GLU A N 1
ATOM 697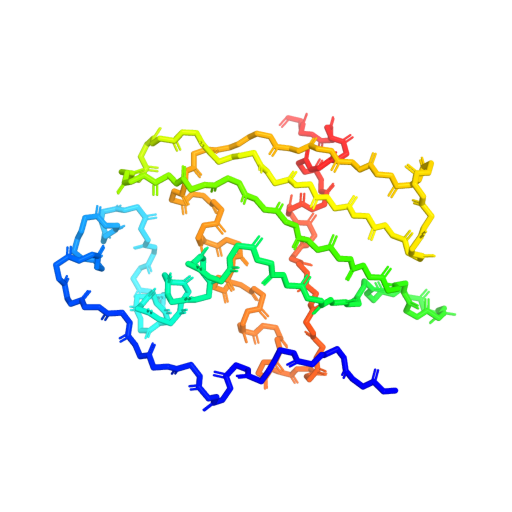 C CA . GLU A 1 88 ? 3.230 10.606 -7.075 1.00 96.81 88 GLU A CA 1
ATOM 698 C C . GLU A 1 88 ? 1.705 10.552 -7.131 1.00 96.81 88 GLU A C 1
ATOM 700 O O . GLU A 1 88 ? 1.094 10.947 -8.120 1.00 96.81 88 GLU A O 1
ATOM 705 N N . VAL A 1 89 ? 1.090 10.061 -6.061 1.00 97.31 89 VAL A N 1
ATOM 706 C CA . VAL A 1 89 ? -0.360 10.002 -5.917 1.00 97.31 89 VAL A CA 1
ATOM 707 C C . VAL A 1 89 ? -0.768 10.415 -4.512 1.00 97.31 89 VAL A C 1
ATOM 709 O O . VAL A 1 89 ? -0.243 9.913 -3.519 1.00 97.31 89 VAL A O 1
ATOM 712 N N . MET A 1 90 ? -1.734 11.327 -4.437 1.00 97.44 90 MET A N 1
ATOM 713 C CA . MET A 1 90 ? -2.331 11.789 -3.191 1.00 97.44 90 MET A CA 1
ATOM 714 C C . MET A 1 90 ? -3.680 11.099 -2.962 1.00 97.44 90 MET A C 1
ATOM 716 O O . MET A 1 90 ? -4.520 11.055 -3.862 1.00 97.44 90 MET A O 1
ATOM 720 N N . MET A 1 91 ? -3.906 10.568 -1.762 1.00 97.62 91 MET A N 1
ATOM 721 C CA . MET A 1 91 ? -5.175 9.954 -1.359 1.00 97.62 91 MET A CA 1
ATOM 722 C C . MET A 1 91 ? -5.356 9.994 0.164 1.00 97.62 91 MET A C 1
ATOM 724 O O . MET A 1 91 ? -4.365 10.114 0.881 1.00 97.62 91 MET A O 1
ATOM 728 N N . PRO A 1 92 ? -6.582 9.863 0.695 1.00 98.12 92 PRO A N 1
ATOM 729 C CA . PRO A 1 92 ? -6.785 9.670 2.128 1.00 98.12 92 PRO A CA 1
ATOM 730 C C . PRO A 1 92 ? -6.047 8.433 2.656 1.00 98.12 92 PRO A C 1
ATOM 732 O O . PRO A 1 92 ? -5.997 7.392 1.996 1.00 98.12 92 PRO A O 1
ATOM 735 N N . SER A 1 93 ? -5.530 8.509 3.880 1.00 97.81 93 SER A N 1
ATOM 736 C CA . SER A 1 93 ? -4.747 7.430 4.490 1.00 97.81 93 SER A CA 1
ATOM 737 C C . SER A 1 93 ? -5.506 6.103 4.581 1.00 97.81 93 SER A C 1
ATOM 739 O O . SER A 1 93 ? -4.932 5.036 4.351 1.00 97.81 93 SER A O 1
ATOM 741 N N . PHE A 1 94 ? -6.820 6.137 4.833 1.00 97.88 94 PHE A N 1
ATOM 742 C CA . PHE A 1 94 ? -7.640 4.919 4.859 1.00 97.88 94 PHE A CA 1
ATOM 743 C C . PHE A 1 94 ? -7.655 4.188 3.513 1.00 97.88 94 PHE A C 1
ATOM 745 O O . PHE A 1 94 ? -7.715 2.955 3.464 1.00 97.88 94 PHE A O 1
ATOM 752 N N . GLU A 1 95 ? -7.619 4.949 2.421 1.00 98.00 95 GLU A N 1
ATOM 753 C CA . GLU A 1 95 ? -7.628 4.415 1.070 1.00 98.00 95 GLU A CA 1
ATOM 754 C C . GLU A 1 95 ? -6.281 3.758 0.778 1.00 98.00 95 GLU A C 1
ATOM 756 O O . GLU A 1 95 ? -6.228 2.604 0.354 1.00 98.00 95 GLU A O 1
ATOM 761 N N . PHE A 1 96 ? -5.185 4.436 1.129 1.00 98.25 96 PHE A N 1
ATOM 762 C CA . PHE A 1 96 ? -3.850 3.872 0.981 1.00 98.25 96 PHE A CA 1
ATOM 763 C C . PHE A 1 96 ? -3.649 2.605 1.824 1.00 98.25 96 PHE A C 1
ATOM 765 O O . PHE A 1 96 ? -3.155 1.598 1.317 1.00 98.25 96 PHE A O 1
ATOM 772 N N . ILE A 1 97 ? -4.114 2.586 3.077 1.00 97.81 97 ILE A N 1
ATOM 773 C CA . ILE A 1 97 ? -4.098 1.376 3.915 1.00 97.81 97 ILE A CA 1
ATOM 774 C C . ILE A 1 97 ? -4.920 0.247 3.286 1.00 97.81 97 ILE A C 1
ATOM 776 O O . ILE A 1 97 ? -4.515 -0.913 3.357 1.00 97.81 97 ILE A O 1
ATOM 780 N N . SER A 1 98 ? -6.033 0.557 2.619 1.00 98.00 98 SER A N 1
ATOM 781 C CA . SER A 1 98 ? -6.804 -0.451 1.883 1.00 98.00 98 SER A CA 1
ATOM 782 C C . SER A 1 98 ? -5.994 -1.062 0.733 1.00 98.00 98 SER A C 1
ATOM 784 O O . SER A 1 98 ? -6.038 -2.281 0.549 1.00 98.00 98 SER A O 1
ATOM 786 N N . PHE A 1 99 ? -5.197 -0.260 0.019 1.00 98.19 99 PHE A N 1
ATOM 787 C CA . PHE A 1 99 ? -4.262 -0.763 -0.992 1.00 98.19 99 PHE A CA 1
ATOM 788 C C . PHE A 1 99 ? -3.133 -1.605 -0.393 1.00 98.19 99 PHE A C 1
ATOM 790 O O . PHE A 1 99 ? -2.783 -2.633 -0.972 1.00 98.19 99 PHE A O 1
ATOM 797 N N . LEU A 1 100 ? -2.602 -1.234 0.776 1.00 97.75 100 LEU A N 1
ATOM 798 C CA . LEU A 1 100 ? -1.614 -2.052 1.486 1.00 97.75 100 LEU A CA 1
ATOM 799 C C . LEU A 1 100 ? -2.192 -3.413 1.895 1.00 97.75 100 LEU A C 1
ATOM 801 O O . LEU A 1 100 ? -1.516 -4.428 1.744 1.00 97.75 100 LEU A O 1
ATOM 805 N N . ILE A 1 101 ? -3.452 -3.467 2.343 1.00 97.69 101 ILE A N 1
ATOM 806 C CA . ILE A 1 101 ? -4.127 -4.740 2.638 1.00 97.69 101 ILE A CA 1
ATOM 807 C C . ILE A 1 101 ? -4.218 -5.608 1.376 1.00 97.69 101 ILE A C 1
ATOM 809 O O . ILE A 1 101 ? -3.841 -6.778 1.411 1.00 97.69 101 ILE A O 1
ATOM 813 N N . GLU A 1 102 ? -4.672 -5.049 0.252 1.00 97.31 102 GLU A N 1
ATOM 814 C CA . GLU A 1 102 ? -4.766 -5.790 -1.016 1.00 97.31 102 GLU A CA 1
ATOM 815 C C . GLU A 1 102 ? -3.400 -6.277 -1.516 1.00 97.31 102 GLU A C 1
ATOM 817 O O . GLU A 1 102 ? -3.290 -7.390 -2.038 1.00 97.31 102 GLU A O 1
ATOM 822 N N . LEU A 1 103 ? -2.351 -5.479 -1.315 1.00 97.00 103 LEU A N 1
ATOM 823 C CA . LEU A 1 103 ? -0.976 -5.856 -1.625 1.00 97.00 103 LEU A CA 1
ATOM 824 C C . LEU A 1 103 ? -0.515 -7.044 -0.770 1.00 97.00 103 LEU A C 1
ATOM 826 O O . LEU A 1 103 ? 0.029 -8.011 -1.305 1.00 97.00 103 LEU A O 1
ATOM 830 N N . MET A 1 104 ? -0.776 -7.021 0.540 1.00 95.69 104 MET A N 1
ATOM 831 C CA . MET A 1 104 ? -0.456 -8.135 1.441 1.00 95.69 104 MET A CA 1
ATOM 832 C C . MET A 1 104 ? -1.230 -9.410 1.076 1.00 95.69 104 MET A C 1
ATOM 834 O O . MET A 1 104 ? -0.672 -10.510 1.079 1.00 95.69 104 MET A O 1
ATOM 838 N N . GLU A 1 105 ? -2.509 -9.286 0.715 1.00 94.75 105 GLU A N 1
ATOM 839 C CA . GLU A 1 105 ? -3.304 -10.410 0.215 1.00 94.75 105 GLU A CA 1
ATOM 840 C C . GLU A 1 105 ? -2.728 -10.984 -1.086 1.00 94.75 105 GLU A C 1
ATOM 842 O O . GLU A 1 105 ? -2.694 -12.204 -1.274 1.00 94.75 105 GLU A O 1
ATOM 847 N N . ASN A 1 106 ? -2.274 -10.115 -1.991 1.00 93.25 106 ASN A N 1
ATOM 848 C CA . ASN A 1 106 ? -1.644 -10.516 -3.239 1.00 93.25 106 ASN A CA 1
ATOM 849 C C . ASN A 1 106 ? -0.324 -11.257 -2.992 1.00 93.25 106 ASN A C 1
ATOM 851 O O . ASN A 1 106 ? -0.118 -12.330 -3.562 1.00 93.25 106 ASN A O 1
ATOM 855 N N . TYR A 1 107 ? 0.512 -10.756 -2.081 1.00 93.44 107 TYR A N 1
ATOM 856 C CA . TYR A 1 107 ? 1.733 -11.441 -1.668 1.00 93.44 107 TYR A CA 1
ATOM 857 C C . TYR A 1 107 ? 1.439 -12.826 -1.094 1.00 93.44 107 TYR A C 1
ATOM 859 O O . TYR A 1 107 ? 2.065 -13.800 -1.499 1.00 93.44 107 TYR A O 1
ATOM 867 N N . LYS A 1 108 ? 0.432 -12.956 -0.225 1.00 92.06 108 LYS A N 1
ATOM 868 C CA . LYS A 1 108 ? 0.060 -14.257 0.349 1.00 92.06 108 LYS A CA 1
ATOM 869 C C . LYS A 1 108 ? -0.327 -15.290 -0.716 1.00 92.06 108 LYS A C 1
ATOM 871 O O . LYS A 1 108 ? -0.094 -16.479 -0.523 1.00 92.06 108 LYS A O 1
ATOM 876 N N . ARG A 1 109 ? -0.937 -14.858 -1.825 1.00 91.69 109 ARG A N 1
ATOM 877 C CA . ARG A 1 109 ? -1.360 -15.751 -2.918 1.00 91.69 109 ARG A CA 1
ATOM 878 C C . ARG A 1 109 ? -0.251 -16.048 -3.924 1.00 91.69 109 ARG A C 1
ATOM 880 O O . ARG A 1 109 ? -0.193 -17.158 -4.438 1.00 91.69 109 ARG A O 1
ATOM 887 N N . ASN A 1 110 ? 0.575 -15.052 -4.236 1.00 90.31 110 ASN A N 1
ATOM 888 C CA . ASN A 1 110 ? 1.455 -15.074 -5.407 1.00 90.31 110 ASN A CA 1
ATOM 889 C C . ASN A 1 110 ? 2.945 -14.912 -5.073 1.00 90.31 110 ASN A C 1
ATOM 891 O O . ASN A 1 110 ? 3.764 -14.952 -5.986 1.00 90.31 110 ASN A O 1
ATOM 895 N N . SER A 1 111 ? 3.293 -14.682 -3.805 1.00 89.94 111 SER A N 1
ATOM 896 C CA . SER A 1 111 ? 4.647 -14.345 -3.337 1.00 89.94 111 SER A CA 1
ATOM 897 C C . SER A 1 111 ? 5.269 -13.147 -4.068 1.00 89.94 111 SER A C 1
ATOM 899 O O . SER A 1 111 ? 6.483 -13.069 -4.239 1.00 89.94 111 SER A O 1
ATOM 901 N N . ILE A 1 112 ? 4.425 -12.209 -4.513 1.00 90.69 112 ILE A N 1
ATOM 902 C CA . ILE A 1 112 ? 4.827 -10.967 -5.175 1.00 90.69 112 ILE A CA 1
ATOM 903 C C . ILE A 1 112 ? 4.157 -9.795 -4.458 1.00 90.69 112 ILE A C 1
ATOM 905 O O . ILE A 1 112 ? 2.930 -9.738 -4.355 1.00 90.69 112 ILE A O 1
ATOM 909 N N . SER A 1 113 ? 4.975 -8.850 -4.003 1.00 94.44 113 SER A N 1
ATOM 910 C CA . SER A 1 113 ? 4.545 -7.556 -3.472 1.00 94.44 113 SER A CA 1
ATOM 911 C C . SER A 1 113 ? 4.235 -6.615 -4.638 1.00 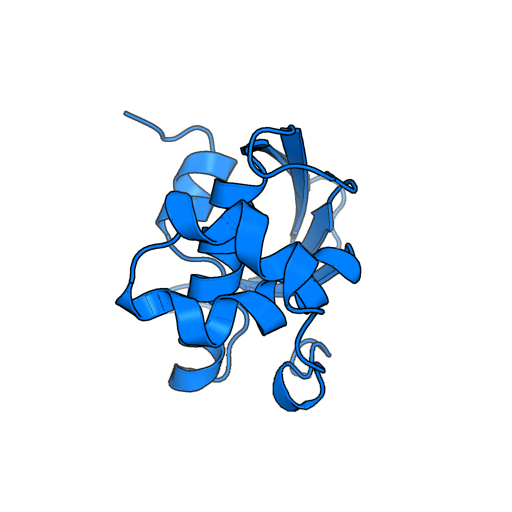94.44 113 SER A C 1
ATOM 913 O O . SER A 1 113 ? 5.120 -5.933 -5.149 1.00 94.44 113 SER A O 1
ATOM 915 N N . ASP A 1 114 ? 2.986 -6.628 -5.096 1.00 96.12 114 ASP A N 1
ATOM 916 C CA . ASP A 1 114 ? 2.489 -5.788 -6.193 1.00 96.12 114 ASP A CA 1
ATOM 917 C C . ASP A 1 114 ? 1.177 -5.125 -5.774 1.00 96.12 114 ASP A C 1
ATOM 919 O O . ASP A 1 114 ? 0.323 -5.780 -5.162 1.00 96.12 114 ASP A O 1
ATOM 923 N N . PHE A 1 115 ? 1.007 -3.852 -6.128 1.00 97.19 115 PHE A N 1
ATOM 924 C CA . PHE A 1 115 ? -0.236 -3.133 -5.885 1.00 97.19 115 PHE A CA 1
ATOM 925 C C . PHE A 1 115 ? -1.357 -3.634 -6.824 1.00 97.19 115 PHE A C 1
ATOM 927 O O . PHE A 1 115 ? -1.115 -4.139 -7.931 1.00 97.19 115 PHE A O 1
ATOM 934 N N . PRO A 1 116 ? -2.632 -3.509 -6.423 1.00 95.88 116 PRO A N 1
ATOM 935 C CA . PRO A 1 116 ? -3.751 -3.868 -7.289 1.00 95.88 116 PRO A CA 1
ATOM 936 C C . PRO A 1 116 ? -3.839 -2.939 -8.512 1.00 95.88 116 PRO A C 1
ATOM 938 O O . PRO A 1 116 ? -3.352 -1.809 -8.508 1.00 95.88 116 PRO A O 1
ATOM 941 N N . LYS A 1 117 ? -4.503 -3.395 -9.587 1.00 95.31 117 LYS A N 1
ATOM 942 C CA . LYS A 1 117 ? -4.696 -2.589 -10.814 1.00 95.31 117 LYS A CA 1
ATOM 943 C C . LYS A 1 117 ? -5.366 -1.232 -10.525 1.00 95.31 117 LYS A C 1
ATOM 945 O O . LYS A 1 117 ? -5.028 -0.256 -11.184 1.00 95.31 117 LYS A O 1
ATOM 950 N N . SER A 1 118 ? -6.265 -1.168 -9.541 1.00 95.88 118 SER A N 1
ATOM 951 C CA . SER A 1 118 ? -6.936 0.060 -9.084 1.00 95.88 118 SER A CA 1
ATOM 952 C C . SER A 1 118 ? -5.954 1.125 -8.586 1.00 95.88 118 SER A C 1
ATOM 954 O O . SER A 1 118 ? -6.065 2.275 -8.998 1.00 95.88 118 SER A O 1
ATOM 956 N N . PHE A 1 119 ? -4.943 0.745 -7.798 1.00 97.62 119 PHE A N 1
ATOM 957 C CA . PHE A 1 119 ? -3.895 1.668 -7.351 1.00 97.62 119 PHE A CA 1
ATOM 958 C C . PHE A 1 119 ? -3.140 2.280 -8.537 1.00 97.62 119 PHE A C 1
ATOM 960 O O . PHE A 1 119 ? -2.953 3.489 -8.597 1.00 97.62 119 PHE A O 1
ATOM 967 N N . TYR A 1 120 ? -2.754 1.461 -9.522 1.00 96.12 120 TYR A N 1
ATOM 968 C CA . TYR A 1 120 ? -2.038 1.949 -10.704 1.00 96.12 120 TYR A CA 1
ATOM 969 C C . TYR A 1 120 ? -2.888 2.846 -11.601 1.00 96.12 120 TYR A C 1
ATOM 971 O O . TYR A 1 120 ? -2.353 3.776 -12.195 1.00 96.12 120 TYR A O 1
ATOM 979 N N . ARG A 1 121 ? -4.204 2.608 -11.692 1.00 95.62 121 ARG A N 1
ATOM 980 C CA . ARG A 1 121 ? -5.104 3.545 -12.379 1.00 95.62 121 ARG A CA 1
ATOM 981 C C . ARG A 1 121 ? -5.084 4.909 -11.699 1.00 95.62 121 ARG A C 1
ATOM 983 O O . ARG A 1 121 ? -4.927 5.905 -12.394 1.00 95.62 121 ARG A O 1
ATOM 990 N N . LYS A 1 122 ? -5.158 4.945 -10.366 1.00 95.81 122 LYS A N 1
ATOM 991 C CA . LYS A 1 122 ? -5.075 6.195 -9.607 1.00 95.81 122 LYS A CA 1
ATOM 992 C C . LYS A 1 122 ? -3.708 6.876 -9.760 1.00 95.81 122 LYS A C 1
ATOM 994 O O . LYS A 1 122 ? -3.655 8.068 -10.041 1.00 95.81 122 LYS A O 1
ATOM 999 N N . LEU A 1 123 ? -2.615 6.115 -9.655 1.00 96.56 123 LEU A N 1
ATOM 1000 C CA . LEU A 1 123 ? -1.238 6.603 -9.838 1.00 96.56 123 LEU A CA 1
ATOM 1001 C C . LEU A 1 123 ? -1.019 7.265 -11.205 1.00 96.56 123 LEU A C 1
ATOM 1003 O O . LEU A 1 123 ? -0.266 8.224 -11.318 1.00 96.56 123 LEU A O 1
ATOM 1007 N N . LEU A 1 124 ? -1.665 6.734 -12.242 1.00 94.31 124 LEU A N 1
ATOM 1008 C CA . LEU A 1 124 ? -1.555 7.220 -13.616 1.00 94.31 124 LEU A CA 1
ATOM 1009 C C . LEU A 1 124 ? -2.664 8.217 -13.990 1.00 94.31 124 LEU A C 1
ATOM 1011 O O . LEU A 1 124 ? -2.794 8.551 -15.164 1.00 94.31 124 LEU A O 1
ATOM 1015 N N . HIS A 1 125 ? -3.467 8.670 -13.019 1.00 90.31 125 HIS A N 1
ATOM 1016 C CA . HIS A 1 125 ? -4.610 9.566 -13.230 1.00 90.31 125 HIS A CA 1
ATOM 1017 C C . HIS A 1 125 ? -5.597 9.065 -14.301 1.00 90.31 125 HIS A C 1
ATOM 1019 O O . HIS A 1 125 ? -6.152 9.841 -15.072 1.00 90.31 125 HIS A O 1
ATOM 1025 N N . LEU A 1 126 ? -5.819 7.750 -14.340 1.00 87.31 126 LEU A N 1
ATOM 1026 C CA . LEU A 1 126 ? -6.763 7.063 -15.228 1.00 87.31 126 LEU A CA 1
ATOM 1027 C C . LEU A 1 126 ? -8.118 6.825 -14.535 1.00 87.31 126 LEU A C 1
ATOM 1029 O O . LEU A 1 126 ? -8.754 5.787 -14.747 1.00 87.31 126 LEU A O 1
ATOM 1033 N N . GLU A 1 127 ? -8.514 7.706 -13.618 1.00 73.00 127 GLU A N 1
ATOM 1034 C CA . GLU A 1 127 ? -9.834 7.650 -12.984 1.00 73.00 127 GLU A CA 1
ATOM 1035 C C . GLU A 1 127 ? -10.868 8.243 -13.952 1.00 73.00 127 GLU A C 1
ATOM 1037 O O . GLU A 1 127 ? -10.687 9.367 -14.418 1.00 73.00 127 GLU A O 1
ATOM 1042 N N . ASP A 1 128 ? -11.892 7.450 -14.286 1.00 51.22 128 ASP A N 1
ATOM 1043 C CA . ASP A 1 128 ? -13.089 7.868 -15.033 1.00 51.22 128 ASP A CA 1
ATOM 1044 C C . ASP A 1 128 ? -14.216 8.184 -14.038 1.00 51.22 128 ASP A C 1
ATOM 1046 O O . ASP A 1 128 ? -14.398 7.367 -13.099 1.00 51.22 128 ASP 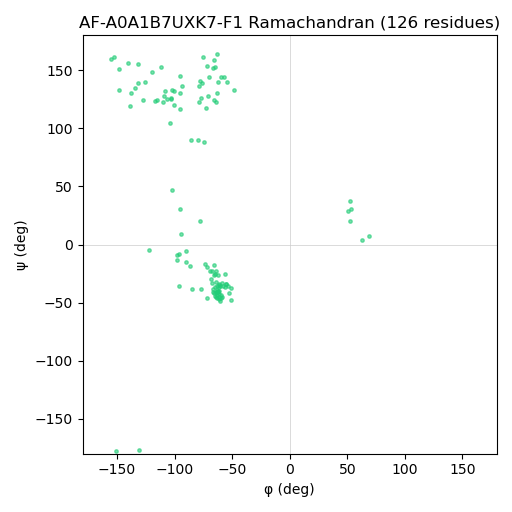A O 1
#

Radius of gyration: 14.13 Å; Cα contacts (8 Å, |Δi|>4): 200; chains: 1; bounding box: 32×29×40 Å

pLDDT: mean 91.86, std 11.17, range [35.38, 98.25]

Foldseek 3Di:
DAWPPPLVPQDFADPVQLVLLVVLDDPVLSVCLRSLVSVVVVQKTWFWQDDVVDDTKIKIKGWDDDRGQQGKIKIWIAIPVDPVRIFIAIDGNSVVSNQSSVQVVCCVVPVGRHTDPVVVCRRVVVDD

Sequence (128 aa):
MSGNTSFDQLQPANQQQATVYLPYIQGSKRNLLPYAISLYKTRELEGQRKIEGGKNISFVATWNDATLPLDSTICRIQFETNSELTYEVMMPSFEFISFLIELMENYKRNSISDFPKSFYRKLLHLED

Solvent-accessible surface area (backbone atoms only — not comparable to full-atom values): 7230 Å² total; per-residue (Å²): 132,77,55,84,66,61,69,91,71,59,60,65,40,58,67,73,70,40,54,71,39,51,88,76,48,57,80,93,55,54,85,44,43,27,40,25,52,39,50,58,71,63,36,54,48,47,29,35,46,82,41,90,98,55,75,62,46,45,34,40,37,35,44,60,87,56,92,47,44,80,32,69,25,46,40,35,40,30,36,72,86,34,80,90,48,54,45,65,36,78,43,37,31,44,57,53,42,51,46,44,37,51,16,52,55,39,23,75,76,66,78,39,47,30,73,50,73,69,57,54,31,55,49,68,68,62,75,130

Nearest PDB structures (foldseek):
  7n82-assembly1_A  TM=9.275E-01  e=2.311E-14  Synechococcus elongatus
  6uf2-assembly1_A  TM=5.118E-01  e=6.876E-08  Synechococcus elongatus PCC 7942 = FACHB-805
  7u3i-assembly1_A  TM=6.424E-01  e=4.441E+00  Homo sapiens
  6m1u-assembly1_A  TM=2.207E-01  e=5.654E+00  Homo sapiens

Secondary structure (DSSP, 8-state):
---S--GGGPPPPPHHHHHHHTTTS-GGGTTTHHHHHHHHHH-EEEEEE--TTSPPEEEEEEE----STTSEEEEEEEETT-GGGEEEEEEEHHHHHHHHHHHHHHHHHHS-----HHHHHHHTT---

Mean predicted aligned error: 4.2 Å